Protein 2XZ2 (pdb70)

Radius of gyration: 12.16 Å; Cα contacts (8 Å, |Δi|>4): 50; chains: 1; bounding box: 26×32×26 Å

B-factor: mean 19.53, std 13.24, range [4.81, 96.36]

Solvent-accessible surface area: 5505 Å² total; per-residue (Å²): 173,62,157,79,66,158,101,69,109,92,58,98,110,92,26,150,102,18,78,80,54,24,58,1,10,30,47,41,117,86,58,86,122,149,141,0,94,84,42,22,123,155,63,180,28,99,162,10,69,88,36,54,97,38,67,101,73,91,82,58,30,126,125,118,164,124

Nearest PDB structures (foldseek):
  2xz2-assembly1_A-2  TM=1.015E+00  e=5.014E-10  Drosophila melanogaster
  6s9r-assembly1_A-2  TM=6.914E-01  e=1.526E+00  Drosophila melanogaster
  6s9r-assembly1_B-2  TM=6.394E-01  e=1.171E+00  Drosophila melanogaster
  1uuj-assembly2_D  TM=6.433E-01  e=1.988E+00  Mus musculus
  1uuj-assembly1_A  TM=5.627E-01  e=2.425E+00  Mus musculus

Sequence (66 aa):
HMRDEILDPSNLVKNREILYRLMMISQLMMYDGLEKFFAMELSMLVKADQCAPSERLLHVMIAGMQTLS

Structure (mmCIF, N/CA/C/O backbone):
data_2XZ2
#
_entry.id   2XZ2
#
_cell.length_a   46.230
_cell.length_b   52.230
_cell.length_c   57.850
_cell.angle_alpha   90.00
_cell.angle_beta   90.00
_cell.angle_gamma   90.00
#
_symmetry.space_group_name_H-M   'C 2 2 21'
#
loop_
_entity.id
_entity.type
_entity.pdbx_description
1 polymer 'CSTF-50, ISOFORM B'
2 non-polymer 'SODIUM ION'
3 non-polymer DI(HYDROXYETHYL)ETHER
4 water water
#
loop_
_atom_site.group_PDB
_atom_site.id
_atom_site.type_symbol
_atom_site.label_atom_id
_atom_site.label_alt_id
_atom_site.label_comp_id
_atom_site.label_asym_id
_atom_site.label_entity_id
_atom_site.label_seq_id
_atom_site.pdbx_PDB_ins_code
_atom_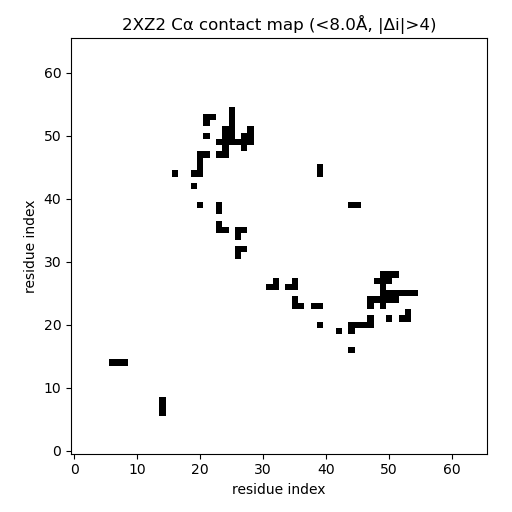site.Cartn_x
_atom_site.Cartn_y
_atom_site.Cartn_z
_atom_site.occupancy
_atom_site.B_iso_or_equiv
_atom_site.auth_seq_id
_atom_site.auth_comp_id
_atom_site.auth_asym_id
_atom_site.auth_atom_id
_atom_site.pdbx_PDB_model_num
ATOM 1 N N . HIS A 1 1 ? 27.314 11.667 32.195 1.00 33.38 0 HIS A N 1
ATOM 2 C CA . HIS A 1 1 ? 25.992 11.649 31.580 1.00 33.08 0 HIS A CA 1
ATOM 3 C C . HIS A 1 1 ? 26.026 12.242 30.170 1.00 37.65 0 HIS A C 1
ATOM 4 O O . HIS A 1 1 ? 26.656 13.283 29.954 1.00 37.04 0 HIS A O 1
ATOM 11 N N . MET A 1 2 ? 25.332 11.585 29.217 1.00 34.42 1 MET A N 1
ATOM 12 C CA . MET A 1 2 ? 25.245 12.017 27.816 1.00 34.44 1 MET A CA 1
ATOM 13 C C . MET A 1 2 ? 24.686 13.440 27.677 1.00 39.07 1 MET A C 1
A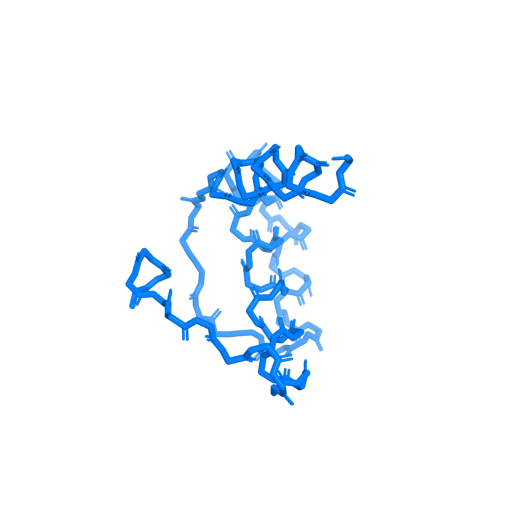TOM 14 O O . MET A 1 2 ? 25.161 14.199 26.832 1.00 38.88 1 MET A O 1
ATOM 16 N N . ARG A 1 3 ? 23.718 13.805 28.543 1.00 36.17 2 ARG A N 1
ATOM 17 C CA . ARG A 1 3 ? 23.059 15.120 28.597 1.00 36.23 2 ARG A CA 1
ATOM 18 C C . ARG A 1 3 ? 24.023 16.295 28.852 1.00 39.94 2 ARG A C 1
ATOM 19 O O . ARG A 1 3 ? 23.749 17.412 28.410 1.00 39.47 2 ARG A O 1
ATOM 27 N N . ASP A 1 4 ? 25.139 16.034 29.558 1.00 36.31 3 ASP A N 1
ATOM 28 C CA . ASP A 1 4 ? 26.141 17.034 29.945 1.00 35.85 3 ASP A CA 1
ATOM 29 C C . ASP A 1 4 ? 27.370 17.098 29.023 1.00 38.51 3 ASP A C 1
ATOM 30 O O . ASP A 1 4 ? 28.241 17.955 29.231 1.00 38.52 3 ASP A O 1
ATOM 35 N N . GLU A 1 5 ? 27.447 16.197 28.016 1.00 32.72 4 GLU A N 1
ATOM 36 C CA . GLU A 1 5 ? 28.576 16.106 27.085 1.00 31.35 4 GLU A CA 1
ATOM 37 C C . GLU A 1 5 ? 28.776 17.387 26.251 1.00 33.78 4 GLU A C 1
ATOM 38 O O . GLU A 1 5 ? 27.831 17.855 25.611 1.00 32.90 4 GLU A O 1
ATOM 44 N N . ILE A 1 6 ? 30.011 17.942 26.282 1.00 29.85 5 ILE A N 1
ATOM 45 C CA . ILE A 1 6 ? 30.419 19.150 25.539 1.00 29.71 5 ILE A CA 1
ATOM 46 C C . ILE A 1 6 ? 31.483 18.751 24.519 1.00 30.15 5 ILE A C 1
ATOM 47 O O . ILE A 1 6 ? 32.553 18.267 24.886 1.00 30.12 5 ILE A O 1
ATOM 52 N N . LEU A 1 7 ? 31.182 18.985 23.247 1.00 24.65 6 LEU A N 1
ATOM 53 C CA . LEU A 1 7 ? 32.015 18.604 22.128 1.00 22.70 6 LEU A CA 1
ATOM 54 C C . LEU A 1 7 ? 33.227 19.468 21.825 1.00 21.19 6 LEU A C 1
ATOM 55 O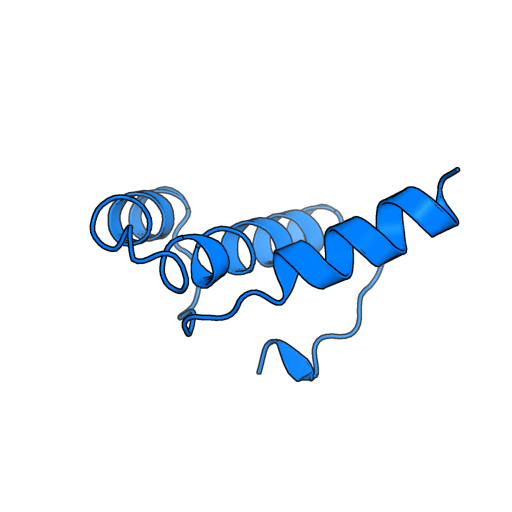 O . LEU A 1 7 ? 33.201 20.690 21.934 1.00 21.75 6 LEU A O 1
ATOM 60 N N . ASP A 1 8 ? 34.278 18.790 21.403 1.00 14.68 7 ASP A N 1
ATOM 61 C CA . ASP A 1 8 ? 35.478 19.349 20.820 1.00 12.90 7 ASP A CA 1
ATOM 62 C C . ASP A 1 8 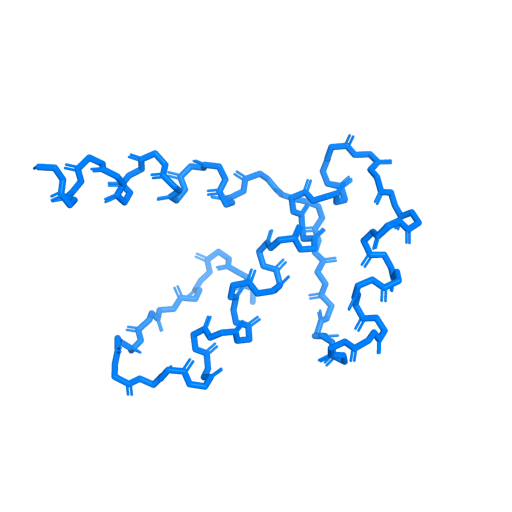? 35.401 18.882 19.364 1.00 13.82 7 ASP A C 1
ATOM 63 O O . ASP A 1 8 ? 35.688 17.723 19.073 1.00 12.40 7 ASP A O 1
ATOM 68 N N . PRO A 1 9 ? 35.008 19.761 18.434 1.00 13.09 8 PRO A N 1
ATOM 69 C CA . PRO A 1 9 ? 34.911 19.345 17.016 1.00 12.74 8 PRO A CA 1
ATOM 70 C C . PRO A 1 9 ? 36.212 18.810 16.410 1.00 15.92 8 PRO A C 1
ATOM 71 O O . PRO A 1 9 ? 36.169 18.110 15.400 1.00 17.29 8 PRO A O 1
ATOM 75 N N . SER A 1 10 ? 37.387 19.121 17.037 1.00 11.55 9 SER A N 1
ATOM 76 C CA . SER A 1 10 ? 38.670 18.681 16.543 1.00 11.94 9 SER A CA 1
ATOM 77 C C . SER A 1 10 ? 39.127 17.294 17.023 1.00 14.36 9 SER A C 1
ATOM 78 O O . SER A 1 10 ? 40.139 16.783 16.562 1.00 15.38 9 SER A O 1
ATOM 81 N N . ASN A 1 11 ? 38.379 16.688 17.965 1.00 11.28 10 ASN A N 1
ATOM 82 C CA . ASN A 1 11 ? 38.718 15.370 18.475 1.00 11.50 10 ASN A CA 1
ATOM 83 C C . ASN A 1 11 ? 37.829 14.354 17.761 1.00 15.41 10 ASN A C 1
ATOM 84 O O . ASN A 1 11 ? 36.804 13.920 18.310 1.00 12.97 10 ASN A O 1
ATOM 89 N N . LEU A 1 12 ? 38.221 13.981 16.531 1.00 15.52 11 LEU A N 1
ATOM 90 C CA . LEU A 1 12 ? 37.396 13.072 15.733 1.00 17.49 11 LEU A CA 1
ATOM 91 C C . LEU A 1 12 ? 37.253 11.687 16.321 1.00 18.07 11 LEU A C 1
ATOM 92 O O . LEU A 1 12 ? 36.145 11.132 16.255 1.00 15.51 11 LEU A O 1
ATOM 97 N N . VAL A 1 13 ? 38.298 11.174 17.000 1.00 15.59 12 VAL A N 1
ATOM 98 C CA . VAL A 1 13 ? 38.245 9.857 17.660 1.00 16.07 12 VAL A CA 1
ATOM 99 C C . VAL A 1 13 ? 37.171 9.864 18.777 1.00 16.55 12 VAL A C 1
ATOM 100 O O . VAL A 1 13 ? 36.305 8.970 18.809 1.00 16.37 12 VAL A O 1
ATOM 104 N N . LYS A 1 14 ? 37.190 10.880 19.660 1.00 12.09 13 LYS A N 1
ATOM 105 C CA . LYS A 1 14 ? 36.210 11.014 20.735 1.00 11.73 13 LYS A CA 1
ATOM 106 C C . LYS A 1 14 ? 34.814 11.216 20.143 1.00 13.14 13 LYS A C 1
ATOM 107 O O . LYS A 1 14 ? 33.848 10.607 20.621 1.00 11.36 13 LYS A O 1
ATOM 113 N N . ASN A 1 15 ? 34.695 12.028 19.087 1.00 10.81 14 ASN A N 1
ATOM 114 C CA . ASN A 1 15 ? 33.401 12.250 18.469 1.00 9.75 14 ASN A CA 1
ATOM 115 C C . ASN A 1 15 ? 32.794 10.997 17.864 1.00 10.89 14 ASN A C 1
ATOM 116 O O . ASN A 1 15 ? 31.580 10.825 17.993 1.00 9.79 14 ASN A O 1
ATOM 121 N N . ARG A 1 16 ? 33.624 10.094 17.296 1.00 9.03 15 ARG A N 1
ATOM 122 C CA . ARG A 1 16 ? 33.089 8.822 16.785 1.00 9.38 15 ARG A CA 1
ATOM 123 C C . ARG A 1 16 ? 32.651 7.934 17.956 1.00 11.30 15 ARG A C 1
ATOM 124 O O . ARG A 1 16 ? 31.643 7.243 17.831 1.00 11.04 15 ARG A O 1
ATOM 132 N N 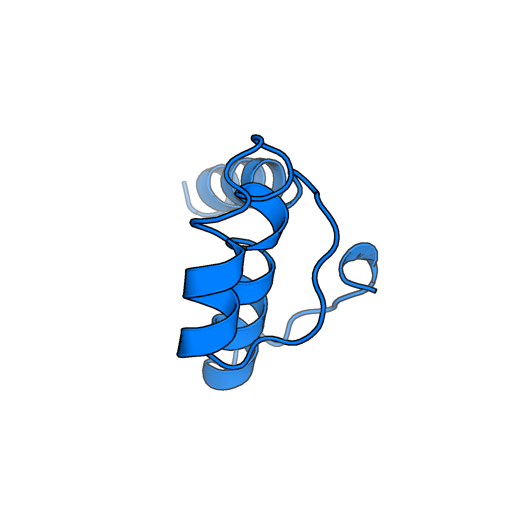. GLU A 1 17 ? 33.332 7.988 19.108 1.00 9.11 16 GLU A N 1
ATOM 133 C CA . GLU A 1 17 ? 32.900 7.220 20.286 1.00 8.99 16 GLU A CA 1
ATOM 134 C C . GLU A 1 17 ? 31.533 7.730 20.763 1.00 10.87 16 GLU A C 1
ATOM 135 O O . GLU A 1 17 ? 30.633 6.934 21.066 1.00 9.39 16 GLU A O 1
ATOM 141 N N . ILE A 1 18 ? 31.366 9.060 20.834 1.00 8.95 17 ILE A N 1
ATOM 142 C CA . ILE A 1 18 ? 30.105 9.692 21.237 1.00 9.14 17 ILE A CA 1
ATOM 143 C C . ILE A 1 18 ? 28.984 9.303 20.260 1.00 10.48 17 ILE A C 1
ATOM 144 O O . ILE A 1 18 ? 27.870 8.973 20.701 1.00 9.74 17 ILE A O 1
ATOM 149 N N . LEU A 1 19 ? 29.259 9.372 18.941 1.00 8.04 18 LEU A N 1
ATOM 150 C CA . LEU A 1 19 ? 28.257 8.983 17.943 1.00 7.52 18 LEU A CA 1
ATOM 151 C C . LEU A 1 19 ? 27.771 7.540 18.171 1.00 7.87 18 LEU A C 1
ATOM 152 O O . LEU A 1 19 ? 26.539 7.329 18.189 1.00 9.08 18 LEU A O 1
ATOM 157 N N . TYR A 1 20 ? 28.687 6.582 18.377 1.00 7.20 19 TYR A N 1
ATOM 158 C CA . TYR A 1 20 ? 28.256 5.191 18.567 1.00 6.81 19 TYR A CA 1
ATOM 159 C C . TYR A 1 20 ? 27.434 5.023 19.866 1.00 9.14 19 TYR A C 1
ATOM 160 O O . TYR A 1 20 ? 26.448 4.275 19.869 1.00 8.07 19 TYR A O 1
ATOM 169 N N . ARG A 1 21 ? 27.747 5.775 20.942 1.00 7.84 20 ARG A N 1
ATOM 170 C CA . ARG A 1 21 ? 26.922 5.718 22.148 1.00 8.24 20 ARG A CA 1
ATOM 171 C C . ARG A 1 21 ? 25.531 6.286 21.846 1.00 8.23 20 ARG A C 1
ATOM 172 O O . ARG A 1 21 ? 24.503 5.746 22.306 1.00 8.79 20 ARG A O 1
ATOM 180 N N . LEU A 1 22 ? 25.463 7.378 21.080 1.00 6.83 21 LEU A N 1
ATOM 181 C CA . LEU A 1 22 ? 24.162 7.959 20.728 1.00 7.65 21 LEU A CA 1
ATOM 182 C C . LEU A 1 22 ? 23.347 6.973 19.865 1.00 8.05 21 LEU A C 1
ATOM 183 O O . LEU A 1 22 ? 22.114 6.884 20.049 1.00 7.67 21 LEU A O 1
ATOM 188 N N A MET A 1 23 ? 24.022 6.229 18.971 0.50 6.81 22 MET A N 1
ATOM 189 N N B MET A 1 23 ? 24.017 6.250 18.941 0.50 6.03 22 MET A N 1
ATOM 190 C CA A MET A 1 23 ? 23.374 5.227 18.118 0.50 6.52 22 MET A CA 1
ATOM 191 C CA B MET A 1 23 ? 23.330 5.255 18.115 0.50 5.27 22 MET A CA 1
ATOM 192 C C A MET A 1 23 ? 22.860 4.035 18.944 0.50 8.99 22 MET A C 1
ATOM 193 C C B MET A 1 23 ? 22.812 4.100 18.991 0.50 7.85 22 MET A C 1
ATOM 194 O O A MET A 1 23 ? 21.737 3.564 18.722 0.50 8.63 22 MET A O 1
ATOM 195 O O B MET A 1 23 ? 21.622 3.751 18.886 0.50 5.97 22 MET A O 1
ATOM 204 N N . ILE A 1 24 ? 23.658 3.556 19.912 1.00 6.18 23 ILE A N 1
ATOM 205 C CA . ILE A 1 24 ? 23.235 2.467 20.804 1.00 5.71 23 ILE A CA 1
ATOM 206 C C . ILE A 1 24 ? 22.045 2.937 21.652 1.00 6.85 23 ILE A C 1
ATOM 207 O O . ILE A 1 24 ? 21.056 2.187 21.787 1.00 7.32 23 ILE A O 1
ATOM 212 N N . SER A 1 25 ? 22.097 4.170 22.191 1.00 7.08 24 SER A N 1
ATOM 213 C CA . SER A 1 25 ? 20.994 4.701 22.992 1.00 6.47 24 SER A CA 1
ATOM 214 C C . SER A 1 25 ? 19.694 4.801 22.169 1.00 7.92 24 SER A C 1
ATOM 215 O O . SER A 1 25 ? 18.599 4.533 22.710 1.00 8.13 24 SER A O 1
ATOM 218 N N . GLN A 1 26 ? 19.793 5.250 20.897 1.00 6.57 25 GLN A N 1
ATOM 219 C CA . GLN A 1 26 ? 18.647 5.384 19.997 1.00 6.74 25 GLN A CA 1
ATOM 220 C C . GLN A 1 26 ? 18.014 4.016 19.721 1.00 8.73 25 GLN A C 1
ATOM 221 O O . GLN A 1 26 ? 16.786 3.856 19.824 1.00 9.39 25 GLN A O 1
ATOM 227 N N . LEU A 1 27 ? 18.858 3.004 19.407 1.00 6.44 26 LEU A N 1
ATOM 228 C CA . LEU A 1 27 ? 18.382 1.633 19.168 1.00 6.82 26 LEU A CA 1
ATOM 229 C C . LEU A 1 27 ? 17.678 1.082 20.395 1.00 8.86 26 LEU A C 1
ATOM 230 O O . LEU A 1 27 ? 16.608 0.471 20.248 1.00 8.58 26 LEU A O 1
ATOM 235 N N A MET A 1 28 ? 18.219 1.319 21.604 0.70 6.81 27 MET A N 1
ATOM 236 N N B MET A 1 28 ? 18.235 1.326 21.608 0.30 7.34 27 MET A N 1
ATOM 237 C CA A MET A 1 28 ? 17.569 0.864 22.844 0.70 7.60 27 MET A CA 1
ATOM 238 C CA B MET A 1 28 ? 17.640 0.887 22.881 0.30 8.25 27 MET A CA 1
ATOM 239 C C A MET A 1 28 ? 16.219 1.544 23.021 0.70 10.61 27 MET A C 1
ATOM 240 C C B MET A 1 28 ? 16.281 1.560 23.128 0.30 12.12 27 MET A C 1
ATOM 241 O O A MET A 1 28 ? 15.238 0.864 23.338 0.70 9.95 27 MET A O 1
ATOM 242 O O B MET A 1 28 ? 15.351 0.881 23.571 0.30 11.80 27 MET A O 1
ATOM 251 N N . TYR A 1 29 ? 16.158 2.877 22.827 1.00 9.75 28 TYR A N 1
ATOM 252 C CA . TYR A 1 29 ? 14.906 3.631 22.969 1.00 10.08 28 TYR A CA 1
ATOM 253 C C . TYR A 1 29 ? 13.797 3.061 22.062 1.00 12.75 28 TYR A C 1
ATOM 254 O O . TYR A 1 29 ? 12.623 2.937 22.476 1.00 12.38 28 TYR A O 1
ATOM 263 N N . ASP A 1 30 ? 14.164 2.725 20.824 1.00 9.09 29 ASP A N 1
ATOM 264 C CA . ASP A 1 30 ? 13.253 2.213 19.822 1.00 8.81 29 ASP A CA 1
ATOM 265 C C . ASP A 1 30 ? 12.942 0.735 19.969 1.00 11.60 29 ASP A C 1
ATOM 266 O O . ASP A 1 30 ? 12.155 0.210 19.175 1.00 13.26 29 ASP A O 1
ATOM 271 N N . GLY A 1 31 ? 13.487 0.098 21.014 1.00 9.90 30 GLY A N 1
ATOM 272 C CA . GLY A 1 31 ? 13.194 -1.294 21.364 1.00 10.67 30 GLY A CA 1
ATOM 273 C C . GLY A 1 31 ? 14.081 -2.379 20.778 1.00 13.66 30 GLY A C 1
ATOM 274 O O . GLY A 1 31 ? 13.859 -3.573 21.038 1.00 12.55 30 GLY A O 1
ATOM 275 N N . LEU A 1 32 ? 15.114 -1.992 19.992 1.00 9.89 31 LEU A N 1
ATOM 276 C CA . LEU A 1 32 ? 15.987 -2.939 19.305 1.00 9.28 31 LEU A CA 1
ATOM 277 C C . LEU A 1 32 ? 17.161 -3.338 20.193 1.00 10.52 31 LEU A C 1
ATOM 278 O O . LEU A 1 32 ? 18.339 -3.116 19.861 1.00 9.38 31 LEU A O 1
ATOM 283 N N . GLU A 1 33 ? 16.832 -4.001 21.320 1.00 8.24 32 GLU A N 1
ATOM 284 C CA . GLU A 1 33 ? 17.820 -4.339 22.348 1.00 7.94 32 GLU A CA 1
ATOM 285 C C . GLU A 1 33 ? 18.947 -5.235 21.868 1.00 10.59 32 GLU A C 1
ATOM 286 O O . GLU A 1 33 ? 20.127 -4.941 22.109 1.00 10.12 32 GLU A O 1
ATOM 292 N N . LYS A 1 34 ? 18.606 -6.367 21.213 1.00 9.78 33 LYS A N 1
ATOM 293 C CA . LYS A 1 34 ? 19.655 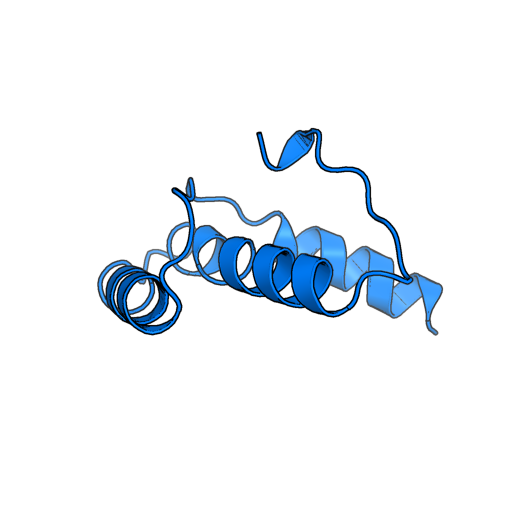-7.287 20.787 1.00 10.56 33 LYS A CA 1
ATOM 294 C C . LYS A 1 34 ? 20.643 -6.599 19.843 1.00 10.38 33 LYS A C 1
ATOM 295 O O . LYS A 1 34 ? 21.858 -6.757 19.995 1.00 10.24 33 LYS A O 1
ATOM 301 N N A PHE A 1 35 ? 20.104 -5.821 18.862 0.50 8.77 34 PHE A N 1
ATOM 302 N N B PHE A 1 35 ? 20.125 -5.863 18.881 0.50 9.57 34 PHE A N 1
ATOM 303 C CA A PHE A 1 35 ? 20.932 -5.071 17.902 0.50 8.41 34 PHE A CA 1
ATOM 304 C CA B PHE A 1 35 ? 20.980 -5.171 17.938 0.50 9.56 34 PHE A CA 1
ATOM 305 C C A PHE A 1 35 ? 21.845 -4.103 18.663 0.50 11.15 34 PHE A C 1
ATOM 306 C C B PHE A 1 35 ? 21.851 -4.111 18.663 0.50 11.60 34 PHE A C 1
ATOM 307 O O A PHE A 1 35 ? 23.059 -4.054 18.405 0.50 10.38 34 PHE A O 1
ATOM 308 O O B PHE A 1 35 ? 23.064 -4.053 18.417 0.50 10.69 34 PHE A O 1
ATOM 323 N N . ALA A 1 36 ? 21.268 -3.336 19.603 1.00 8.32 35 ALA A N 1
ATOM 324 C CA . ALA A 1 36 ? 22.042 -2.360 20.386 1.00 8.63 35 ALA A CA 1
ATOM 325 C C . ALA A 1 36 ? 23.165 -3.028 21.196 1.00 10.59 35 ALA A C 1
ATOM 326 O O . ALA A 1 36 ? 24.284 -2.502 21.233 1.00 9.22 35 ALA A O 1
ATOM 328 N N . MET A 1 37 ? 22.888 -4.196 21.814 1.00 8.77 36 MET A N 1
ATOM 329 C CA . MET A 1 37 ? 23.902 -4.888 22.615 1.00 8.02 36 MET A CA 1
ATOM 330 C C . MET A 1 37 ? 25.013 -5.473 21.770 1.00 9.38 36 MET A C 1
ATOM 331 O O . MET A 1 37 ? 26.196 -5.388 22.147 1.00 10.07 36 MET A O 1
ATOM 336 N N . GLU A 1 38 ? 24.658 -5.998 20.565 1.00 8.39 37 GLU A N 1
ATOM 337 C CA . GLU A 1 38 ? 25.656 -6.531 19.629 1.00 10.25 37 GLU A CA 1
ATOM 338 C C . GLU A 1 38 ? 26.577 -5.375 19.164 1.00 10.24 37 GLU A C 1
ATOM 339 O O . GLU A 1 38 ? 27.803 -5.531 19.131 1.00 10.12 37 GLU A O 1
ATOM 345 N N . LEU A 1 39 ? 25.994 -4.202 18.861 1.00 8.91 38 LEU A N 1
ATOM 346 C CA . LEU A 1 39 ? 26.806 -3.052 18.447 1.00 8.56 38 LEU A CA 1
ATOM 347 C C . LEU A 1 39 ? 27.736 -2.603 19.587 1.00 10.13 38 LEU A C 1
ATOM 348 O O . LEU A 1 39 ? 28.916 -2.324 19.350 1.00 9.60 38 LEU A O 1
ATOM 353 N N . SER A 1 40 ? 27.202 -2.545 20.823 1.00 8.57 39 SER A N 1
ATOM 354 C CA . SER A 1 40 ? 28.007 -2.150 21.970 1.00 8.39 39 SER A CA 1
ATOM 355 C C . SER A 1 40 ? 29.209 -3.070 22.177 1.00 10.63 39 SER A C 1
ATOM 356 O O . SER A 1 40 ? 30.307 -2.577 22.458 1.00 10.86 39 SER A O 1
ATOM 359 N N . MET A 1 41 ? 29.016 -4.380 22.014 1.00 9.99 40 MET A N 1
ATOM 360 C CA . MET A 1 41 ? 30.115 -5.319 22.210 1.00 11.78 40 MET A CA 1
ATOM 361 C C . MET A 1 41 ? 31.181 -5.202 21.137 1.00 16.31 40 MET A C 1
ATOM 362 O O . MET A 1 41 ? 32.379 -5.303 21.448 1.00 17.26 40 MET A O 1
ATOM 367 N N . LEU A 1 42 ? 30.771 -4.921 19.893 1.00 14.49 41 LEU A N 1
ATOM 368 C CA . LEU A 1 42 ? 31.730 -4.794 18.803 1.00 16.85 41 LEU A CA 1
ATOM 369 C C . LEU A 1 42 ? 32.620 -3.562 18.941 1.00 19.46 41 LEU A C 1
ATOM 370 O O . LEU A 1 42 ? 33.816 -3.643 18.664 1.00 21.12 41 LEU A O 1
ATOM 375 N N . VAL A 1 43 ? 32.054 -2.434 19.387 1.00 12.21 42 VAL A N 1
ATOM 376 C CA . VAL A 1 43 ? 32.802 -1.175 19.504 1.00 12.19 42 VAL A CA 1
ATOM 377 C C . VAL A 1 43 ? 33.277 -0.877 20.932 1.00 15.15 42 VAL A C 1
ATOM 378 O O . VAL A 1 43 ? 33.912 0.166 21.162 1.00 15.70 42 VAL A O 1
ATOM 382 N N . LYS A 1 44 ? 33.008 -1.803 21.880 1.00 12.20 43 LYS A N 1
ATOM 383 C CA . LYS A 1 44 ? 33.416 -1.658 23.292 1.00 13.50 43 LYS A CA 1
ATOM 384 C C . LYS A 1 44 ? 32.944 -0.313 23.856 1.00 17.31 43 LYS A C 1
ATOM 385 O O . LYS A 1 44 ? 33.725 0.464 24.427 1.00 17.13 43 LYS A O 1
ATOM 391 N N . ALA A 1 45 ? 31.652 -0.009 23.644 1.00 14.34 44 ALA A N 1
ATOM 392 C CA . ALA A 1 45 ? 31.093 1.266 24.082 1.00 14.07 44 ALA A CA 1
ATOM 393 C C . ALA A 1 45 ? 30.872 1.315 25.572 1.00 17.95 44 ALA A C 1
ATOM 394 O O . ALA A 1 45 ? 30.590 0.290 26.197 1.00 18.07 44 ALA A O 1
ATOM 396 N N . ASP A 1 46 ? 30.923 2.535 26.129 1.00 16.05 45 ASP A N 1
ATOM 397 C CA . ASP A 1 46 ? 30.616 2.785 27.529 1.00 16.31 45 ASP A CA 1
ATOM 398 C C . ASP A 1 46 ? 29.093 2.608 27.666 1.00 19.28 45 ASP A C 1
ATOM 399 O O . ASP A 1 46 ? 28.360 2.652 26.663 1.00 18.50 45 ASP A O 1
ATOM 404 N N . GLN A 1 47 ? 28.621 2.434 28.894 1.00 14.88 46 GLN A N 1
ATOM 405 C CA . GLN A 1 47 ? 27.212 2.239 29.200 1.00 15.13 46 GLN A CA 1
ATOM 406 C C . GLN A 1 47 ? 26.330 3.331 28.643 1.00 17.31 46 GLN A C 1
ATOM 407 O O . GLN A 1 47 ? 26.621 4.516 28.773 1.00 16.03 46 GLN A O 1
ATOM 413 N N . CYS A 1 48 ? 25.245 2.889 27.981 1.00 14.45 47 CYS A N 1
ATOM 414 C CA . CYS A 1 48 ? 24.260 3.747 27.345 1.00 14.21 47 CYS A CA 1
ATOM 415 C C . CYS A 1 48 ? 22.915 3.513 27.986 1.00 17.85 47 CYS A C 1
ATOM 416 O O . CYS A 1 48 ? 22.550 2.370 28.305 1.00 19.23 47 CYS A O 1
ATOM 419 N N . ALA A 1 49 ? 22.138 4.591 28.081 1.00 17.95 48 ALA A N 1
ATOM 420 C CA . ALA A 1 49 ? 20.761 4.542 28.553 1.00 17.89 48 ALA A CA 1
ATOM 421 C C . ALA A 1 49 ? 19.851 4.787 27.341 1.00 17.80 48 ALA A C 1
ATOM 422 O O . ALA A 1 49 ? 20.252 5.515 26.424 1.00 17.40 48 ALA A O 1
ATOM 424 N N . PRO A 1 50 ? 18.641 4.200 27.302 1.00 13.38 49 PRO A N 1
ATOM 425 C CA . PRO A 1 50 ? 17.728 4.474 26.173 1.00 12.16 49 PRO A CA 1
ATOM 426 C C . PRO A 1 50 ? 17.369 5.950 26.075 1.00 13.74 49 PRO A C 1
ATOM 427 O O . PRO A 1 50 ? 16.978 6.570 27.080 1.00 14.37 49 PRO A O 1
ATOM 431 N N . SER A 1 51 ? 17.562 6.536 24.881 1.00 10.46 50 SER A N 1
ATOM 432 C CA . SER A 1 51 ? 17.286 7.941 24.665 1.00 9.12 50 SER A CA 1
ATOM 433 C C . SER A 1 51 ? 17.135 8.200 23.182 1.00 11.01 50 SER A C 1
ATOM 434 O O . SER A 1 51 ? 17.839 7.567 22.389 1.00 9.90 50 SER A O 1
ATOM 437 N N . GLU A 1 52 ? 16.263 9.143 22.806 1.00 10.04 51 GLU A N 1
ATOM 438 C CA . GLU A 1 52 ? 16.157 9.558 21.407 1.00 10.68 51 GLU A CA 1
ATOM 439 C C . GLU A 1 52 ? 16.902 10.897 21.187 1.00 12.34 51 GLU A C 1
ATOM 440 O O . GLU A 1 52 ? 16.607 11.659 20.256 1.00 11.38 51 GLU A O 1
ATOM 446 N N . ARG A 1 53 ? 17.949 11.146 21.998 1.00 9.78 52 ARG A N 1
ATOM 447 C CA . ARG A 1 53 ? 18.770 12.333 21.851 1.00 10.52 52 ARG A CA 1
ATOM 448 C C . ARG A 1 53 ? 19.326 12.429 20.414 1.00 12.39 52 ARG A C 1
ATOM 449 O O . ARG A 1 53 ? 19.387 13.526 19.855 1.00 12.40 52 ARG A O 1
ATOM 457 N N . LEU A 1 54 ? 19.754 11.298 19.813 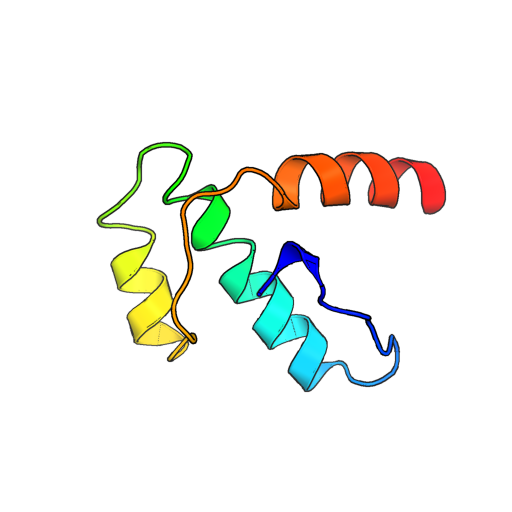1.00 9.59 53 LEU A N 1
ATOM 458 C CA . LEU A 1 54 ? 20.327 11.358 18.475 1.00 8.75 53 LEU A CA 1
ATOM 459 C C . LEU A 1 54 ? 19.353 11.925 17.440 1.00 10.29 53 LEU A C 1
ATOM 460 O O . LEU 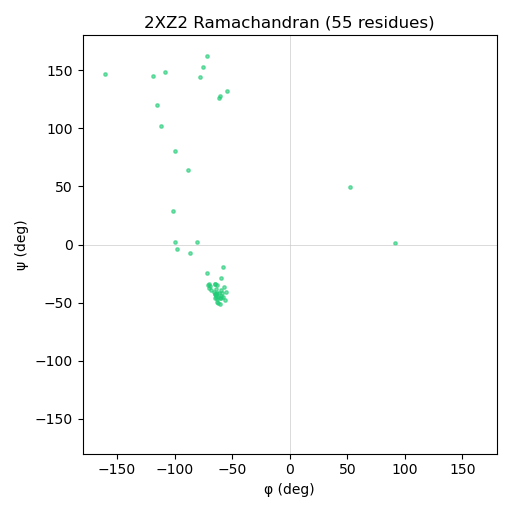A 1 54 ? 19.775 12.711 16.597 1.00 10.20 53 LEU A O 1
ATOM 465 N N . LEU A 1 55 ? 18.062 11.568 17.536 1.00 9.62 54 LEU A N 1
ATOM 466 C CA . LEU A 1 55 ? 17.075 12.100 16.604 1.00 9.61 54 LEU A CA 1
ATOM 467 C C . LEU A 1 55 ? 17.015 13.631 16.689 1.00 11.20 54 LEU A C 1
ATOM 468 O O . LEU A 1 55 ? 16.986 14.308 15.661 1.00 11.03 54 LEU A O 1
ATOM 473 N N . HIS A 1 56 ? 17.006 14.165 17.914 1.00 10.98 55 HIS A N 1
ATOM 474 C CA . HIS A 1 56 ? 16.925 15.620 18.102 1.00 11.48 55 HIS A CA 1
ATOM 475 C C . HIS A 1 56 ? 18.214 16.343 17.693 1.00 13.24 55 HIS A C 1
ATOM 476 O O . HIS A 1 56 ? 18.174 17.423 17.091 1.00 12.46 55 HIS A O 1
ATOM 483 N N . VAL A 1 57 ? 19.365 15.700 17.929 1.00 9.60 56 VAL A N 1
ATOM 484 C CA . VAL A 1 57 ? 20.654 16.203 17.503 1.00 9.68 56 VAL A CA 1
ATOM 485 C C . VAL A 1 57 ? 20.699 16.226 15.959 1.00 11.81 56 VAL A C 1
ATOM 486 O O . VAL A 1 57 ? 21.168 17.209 15.373 1.00 12.09 56 VAL A O 1
ATOM 490 N N . MET A 1 58 ? 20.188 15.162 15.292 1.00 9.67 57 MET A N 1
ATOM 491 C CA . MET A 1 58 ? 20.181 15.123 13.844 1.00 9.29 57 MET A CA 1
ATOM 492 C C . MET A 1 58 ? 19.334 16.262 13.261 1.00 12.28 57 MET A C 1
ATOM 493 O O . MET A 1 58 ? 19.764 16.903 12.299 1.00 12.73 57 MET A O 1
ATOM 498 N N . ILE A 1 59 ? 18.127 16.479 13.822 1.00 10.56 58 ILE A N 1
ATOM 499 C CA . ILE A 1 59 ? 17.221 17.545 13.347 1.00 10.91 58 ILE A CA 1
ATOM 500 C C . ILE A 1 59 ? 17.914 18.917 13.475 1.00 15.59 58 ILE A C 1
ATOM 501 O O . ILE A 1 59 ? 17.905 19.692 12.509 1.00 15.99 58 ILE A O 1
ATOM 506 N N . ALA A 1 60 ? 18.557 19.193 14.629 1.00 13.13 59 ALA A N 1
ATOM 507 C CA . ALA A 1 60 ? 19.281 20.470 14.808 1.00 12.39 59 ALA A CA 1
ATOM 508 C C . ALA A 1 60 ? 20.473 20.591 13.856 1.00 17.11 59 ALA A C 1
ATOM 509 O O . ALA A 1 60 ? 20.712 21.670 13.301 1.00 18.04 59 ALA A O 1
ATOM 511 N N . GLY A 1 61 ? 21.235 19.498 13.690 1.00 13.78 60 GLY A N 1
ATOM 512 C CA . GLY A 1 61 ? 22.432 19.483 12.865 1.00 13.59 60 GLY A CA 1
ATOM 513 C C . GLY A 1 61 ? 22.182 19.712 11.397 1.00 17.47 60 GLY A C 1
ATOM 514 O O . GLY A 1 61 ? 22.916 20.473 10.754 1.00 18.57 60 GLY A O 1
ATOM 515 N N . MET A 1 62 ? 21.170 19.019 10.847 1.00 15.73 61 MET A N 1
ATOM 516 C CA . MET A 1 62 ? 20.825 19.139 9.435 1.00 15.71 61 MET A CA 1
ATOM 517 C C . MET A 1 62 ? 20.355 20.551 9.108 1.00 21.81 61 MET A C 1
ATOM 518 O O . MET A 1 62 ? 20.774 21.083 8.082 1.00 23.47 61 MET A O 1
ATOM 523 N N . GLN A 1 63 ? 19.590 21.185 10.025 1.00 19.86 62 GLN A N 1
ATOM 524 C CA . GLN A 1 63 ? 19.138 22.586 9.898 1.00 20.01 62 GLN A CA 1
ATOM 525 C C . GLN A 1 63 ? 20.348 23.542 9.866 1.00 25.83 62 GLN A C 1
ATOM 526 O O . GLN A 1 63 ? 20.441 24.357 8.949 1.00 25.63 62 GLN A O 1
ATOM 532 N N . THR A 1 64 ? 21.286 23.409 10.835 1.00 22.52 63 THR A N 1
ATOM 533 C CA . THR A 1 64 ? 22.515 24.221 10.927 1.00 22.51 63 THR A CA 1
ATOM 534 C C . THR A 1 64 ? 23.361 24.098 9.650 1.00 27.45 63 THR A C 1
ATOM 535 O O . THR A 1 64 ? 23.830 25.113 9.124 1.00 26.68 63 THR A O 1
ATOM 539 N N . LEU A 1 65 ? 23.541 22.862 9.149 1.00 23.70 64 LEU A N 1
ATOM 540 C CA . LEU A 1 65 ? 24.331 22.611 7.948 1.00 23.33 64 LEU A CA 1
ATOM 541 C C . LEU A 1 65 ? 23.655 23.064 6.654 1.00 29.98 64 LEU A C 1
ATOM 542 O O . LEU A 1 65 ? 24.362 23.375 5.693 1.00 31.77 64 LEU A O 1
ATOM 547 N N . SER A 1 66 ? 22.310 23.157 6.640 1.00 26.93 65 SER A N 1
ATOM 548 C CA . SER A 1 66 ? 21.559 23.604 5.458 1.00 51.87 65 SER A CA 1
ATOM 549 C C . SER A 1 66 ? 21.667 25.118 5.258 1.00 83.13 65 SER A C 1
ATOM 550 O O . SER A 1 66 ? 21.618 25.878 6.225 1.00 48.78 65 SER A O 1
#

Foldseek 3Di:
DLVPDDDDVPCVVVVVLNVLLLVLLQCVQVPVPVVSVVSCVVVVHDDHHRDNVVVVVVVVVVVVVD

CATH classification: 1.20.960.50

Secondary structure (DSSP, 8-state):
-GGG----TT-HHHHHHHHHHHHHHHHHHTT-HHHHHHHHHHHTPPP-----HHHHHHHHHHHHH-